Protein AF-A0A392SF48-F1 (afdb_monomer)

Nearest PDB structures (foldseek):
  3u3g-assembly3_C  TM=9.521E-01  e=4.322E-01  uncultured organism
  4e19-assembly2_B  TM=9.226E-01  e=1.706E+00  Halobacterium salinarum NRC-1
 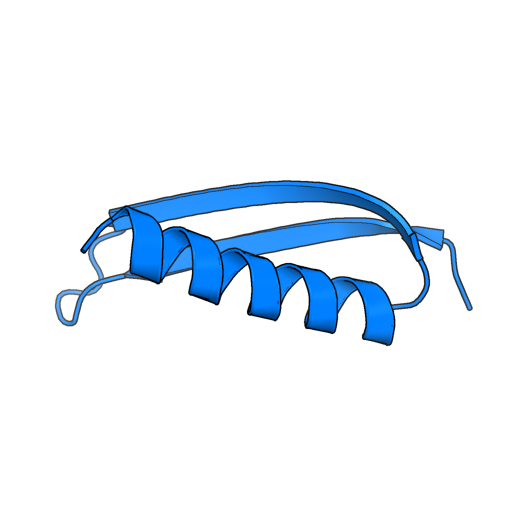 4h8k-assembly1_B  TM=8.363E-01  e=9.138E-01  uncultured organism
  6fhm-assembly1_B  TM=5.020E-01  e=6.732E+00  Escherichia coli K-12
  8c6j-assembly1_S  TM=3.580E-01  e=3.389E+00  Homo sapiens

Radius of gyration: 12.23 Å; Cα contacts (8 Å, |Δi|>4): 64; chains: 1; bounding box: 27×20×30 Å

Structure (mmCIF, N/CA/C/O backbone):
data_AF-A0A392SF48-F1
#
_entry.id   AF-A0A392SF48-F1
#
loop_
_atom_site.group_PDB
_atom_site.id
_atom_site.type_symbol
_atom_site.label_atom_id
_atom_site.label_alt_id
_atom_site.label_comp_id
_atom_site.label_asym_id
_atom_site.label_entity_id
_atom_site.label_seq_id
_atom_site.pdbx_PDB_ins_code
_atom_site.Cartn_x
_atom_site.Cartn_y
_atom_site.Cartn_z
_atom_site.occupancy
_atom_site.B_iso_or_equiv
_atom_site.auth_seq_id
_atom_site.auth_comp_id
_atom_site.auth_asym_id
_atom_site.auth_atom_id
_atom_site.pdbx_PDB_model_num
ATOM 1 N N . ASN A 1 1 ? 17.785 -3.176 -11.704 1.00 69.00 1 ASN A N 1
ATOM 2 C CA . ASN A 1 1 ? 16.732 -3.172 -12.732 1.00 69.00 1 ASN A CA 1
ATOM 3 C C . ASN A 1 1 ? 15.621 -2.278 -12.228 1.00 69.00 1 ASN A C 1
ATOM 5 O O . ASN A 1 1 ? 15.258 -2.436 -11.066 1.00 69.00 1 ASN A O 1
ATOM 9 N N . SER A 1 2 ? 15.178 -1.321 -13.036 1.00 88.50 2 SER A N 1
ATOM 10 C CA . SER A 1 2 ? 14.121 -0.372 -12.674 1.00 88.50 2 SER A CA 1
ATOM 11 C C . SER A 1 2 ? 13.049 -0.437 -13.746 1.00 88.50 2 SER A C 1
ATOM 13 O O . SER A 1 2 ? 13.381 -0.355 -14.924 1.00 88.50 2 SER A O 1
ATOM 15 N N . ASP A 1 3 ? 11.799 -0.569 -13.327 1.00 93.75 3 ASP A N 1
ATOM 16 C CA . ASP A 1 3 ? 10.631 -0.707 -14.197 1.00 93.75 3 ASP A CA 1
ATOM 17 C C . ASP A 1 3 ? 9.474 0.114 -13.625 1.00 93.75 3 ASP A C 1
ATOM 19 O O . ASP A 1 3 ? 9.578 0.670 -12.528 1.00 93.75 3 ASP A O 1
ATOM 23 N N . ILE A 1 4 ? 8.376 0.211 -14.379 1.00 97.00 4 ILE A N 1
ATOM 24 C CA . ILE A 1 4 ? 7.140 0.830 -13.893 1.00 97.00 4 ILE A CA 1
ATOM 25 C C . ILE A 1 4 ? 6.672 0.068 -12.655 1.00 97.00 4 ILE A C 1
ATOM 27 O O . ILE A 1 4 ? 6.403 -1.131 -12.717 1.00 97.00 4 ILE A O 1
ATOM 31 N N . ALA A 1 5 ? 6.560 0.782 -11.544 1.00 96.50 5 ALA A N 1
ATOM 32 C CA . ALA A 1 5 ? 6.246 0.202 -10.259 1.00 96.50 5 ALA A CA 1
ATOM 33 C C . ALA A 1 5 ? 5.266 1.060 -9.455 1.00 96.50 5 ALA A C 1
ATOM 35 O O . ALA A 1 5 ? 5.102 2.269 -9.655 1.00 96.50 5 ALA A O 1
ATOM 36 N N . SER A 1 6 ? 4.626 0.395 -8.503 1.00 96.69 6 SER A N 1
ATOM 37 C CA . SER A 1 6 ? 3.718 0.972 -7.520 1.00 96.69 6 SER A CA 1
ATOM 38 C C . SER A 1 6 ? 4.022 0.380 -6.153 1.00 96.69 6 SER A C 1
ATOM 40 O O . SER A 1 6 ? 4.398 -0.789 -6.06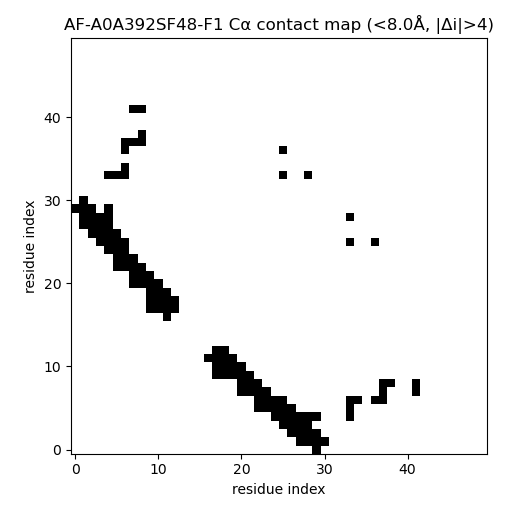8 1.00 96.69 6 SER A O 1
ATOM 42 N N . CYS A 1 7 ? 3.805 1.152 -5.095 1.00 96.88 7 CYS A N 1
ATOM 43 C CA . CYS A 1 7 ? 3.836 0.666 -3.721 1.00 96.88 7 CYS A CA 1
ATOM 44 C C . CYS A 1 7 ? 2.421 0.679 -3.132 1.00 96.88 7 CYS A C 1
ATOM 46 O O . CYS A 1 7 ? 1.512 1.310 -3.669 1.00 96.88 7 CYS A O 1
ATOM 48 N N . GLY A 1 8 ? 2.215 -0.038 -2.035 1.00 96.69 8 GLY A N 1
ATOM 49 C CA . GLY A 1 8 ? 0.924 -0.084 -1.366 1.00 96.69 8 GLY A CA 1
ATOM 50 C C . GLY A 1 8 ? 1.021 -0.738 -0.001 1.00 96.69 8 GLY A C 1
ATOM 51 O O . GLY A 1 8 ? 2.035 -1.345 0.341 1.00 96.69 8 GLY A O 1
ATOM 52 N N . GLY A 1 9 ? -0.047 -0.616 0.776 1.00 96.88 9 GLY A N 1
ATOM 53 C CA . GLY A 1 9 ? -0.107 -1.162 2.124 1.00 96.88 9 GLY A CA 1
ATOM 54 C C . GLY A 1 9 ? -1.536 -1.418 2.576 1.00 96.88 9 GLY A C 1
ATOM 55 O O . GLY A 1 9 ? -2.474 -0.768 2.114 1.00 96.88 9 GLY A O 1
ATOM 56 N N . ILE A 1 10 ? -1.687 -2.376 3.490 1.00 97.38 10 ILE A N 1
ATOM 57 C CA . ILE A 1 10 ? -2.953 -2.720 4.142 1.00 97.38 10 ILE A CA 1
ATOM 58 C C . ILE A 1 10 ? -2.750 -2.585 5.649 1.00 97.38 10 ILE A C 1
ATOM 60 O O . ILE A 1 10 ? -1.867 -3.226 6.219 1.00 97.38 10 ILE A O 1
ATOM 64 N N . PHE A 1 11 ? -3.591 -1.784 6.291 1.00 96.94 11 PHE A N 1
ATOM 65 C CA . PHE A 1 11 ? -3.619 -1.611 7.737 1.00 96.94 11 PHE A CA 1
ATOM 66 C C . PHE A 1 11 ? -4.693 -2.503 8.327 1.00 96.94 11 PHE A C 1
ATOM 68 O O . PHE A 1 11 ? -5.842 -2.484 7.878 1.00 96.94 11 PHE A O 1
ATOM 75 N N . ARG A 1 12 ? -4.315 -3.275 9.344 1.00 96.88 12 ARG A N 1
ATOM 76 C CA . ARG A 1 12 ? -5.232 -4.143 10.076 1.00 96.88 12 ARG A CA 1
ATOM 77 C C . ARG A 1 12 ? -5.089 -3.954 11.574 1.00 96.88 12 ARG A C 1
ATOM 79 O O . ARG A 1 12 ? -3.995 -3.650 12.048 1.00 96.88 12 ARG A O 1
ATOM 86 N N . ASN A 1 13 ? -6.184 -4.1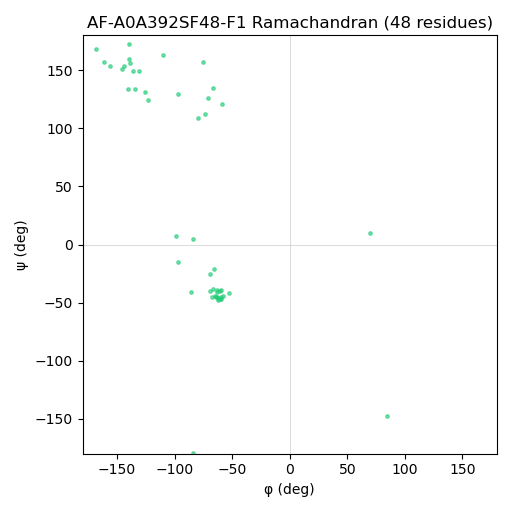53 12.299 1.00 95.19 13 ASN A N 1
ATOM 87 C CA . ASN A 1 13 ? -6.150 -4.270 13.754 1.00 95.19 13 ASN A CA 1
ATOM 88 C C . ASN A 1 13 ? -5.799 -5.715 14.178 1.00 95.19 13 ASN A C 1
ATOM 90 O O . ASN A 1 13 ? -5.579 -6.603 13.350 1.00 95.19 13 ASN A O 1
ATOM 94 N N . HIS A 1 14 ? -5.748 -5.946 15.491 1.00 96.19 14 HIS A N 1
ATOM 95 C CA . HIS A 1 14 ? -5.511 -7.271 16.069 1.00 96.19 14 HIS A CA 1
ATOM 96 C C . HIS A 1 14 ? -6.632 -8.292 15.799 1.00 96.19 14 HIS A C 1
ATOM 98 O O . HIS A 1 14 ? -6.365 -9.491 15.821 1.00 96.19 14 HIS A O 1
ATOM 104 N N . ASP A 1 15 ? -7.839 -7.821 15.475 1.00 97.88 15 ASP A N 1
ATOM 105 C CA . ASP A 1 15 ? -8.993 -8.638 15.081 1.00 97.88 15 ASP A CA 1
ATOM 106 C C . ASP A 1 15 ? -8.978 -8.992 13.583 1.00 97.88 15 ASP A C 1
ATOM 108 O O . ASP A 1 15 ? -9.883 -9.651 13.079 1.00 97.88 15 ASP A O 1
ATOM 112 N N . VAL A 1 16 ? -7.908 -8.614 12.866 1.00 93.88 16 VAL A N 1
ATOM 113 C CA . VAL A 1 16 ? -7.713 -8.848 11.425 1.00 93.88 16 VAL A CA 1
ATOM 114 C C . VAL A 1 16 ? -8.650 -8.004 10.541 1.00 93.88 16 VAL A C 1
ATOM 116 O O . VAL A 1 16 ? -8.649 -8.164 9.318 1.00 93.88 16 VAL A O 1
ATOM 119 N N . ASP A 1 17 ? -9.370 -7.036 11.110 1.00 97.25 17 ASP A N 1
ATOM 120 C CA . ASP A 1 17 ? -10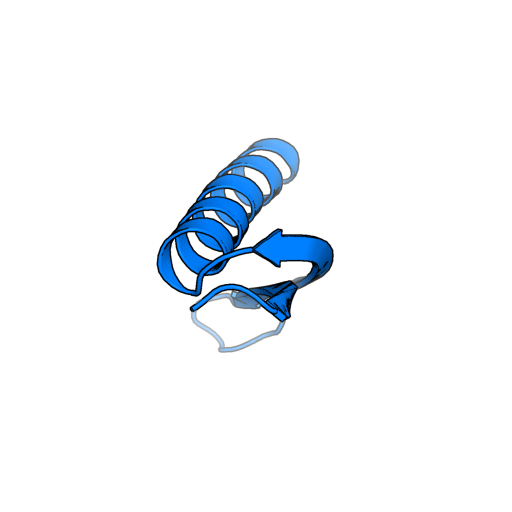.201 -6.105 10.348 1.00 97.25 17 ASP A CA 1
ATOM 121 C C . ASP A 1 17 ? -9.332 -5.197 9.483 1.00 97.25 17 ASP A C 1
ATOM 123 O O . ASP A 1 17 ? -8.337 -4.632 9.944 1.00 97.25 17 ASP A O 1
ATOM 127 N N . MET A 1 18 ? -9.730 -5.014 8.224 1.00 95.44 18 MET A N 1
ATOM 128 C CA . MET A 1 18 ? -9.106 -4.029 7.348 1.00 95.44 18 MET A CA 1
ATOM 129 C C . MET A 1 18 ? -9.549 -2.624 7.758 1.00 95.44 18 MET A C 1
ATOM 131 O O . MET A 1 18 ? -10.702 -2.249 7.565 1.00 95.44 18 MET A O 1
ATOM 135 N N . LEU A 1 19 ? -8.612 -1.836 8.279 1.00 96.12 19 LEU A N 1
ATOM 136 C CA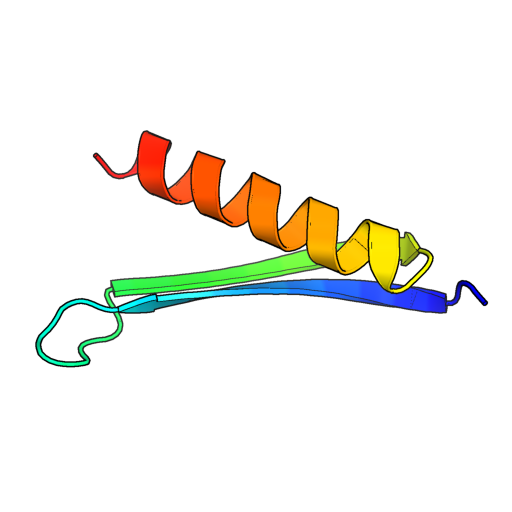 . LEU A 1 19 ? -8.855 -0.449 8.676 1.00 96.12 19 LEU A CA 1
ATOM 137 C C . LEU A 1 19 ? -8.699 0.506 7.491 1.00 96.12 19 LEU A C 1
ATOM 139 O O . LEU A 1 19 ? -9.471 1.446 7.329 1.00 96.12 19 LEU A O 1
ATOM 143 N N . TYR A 1 20 ? -7.679 0.267 6.665 1.00 96.50 20 TYR A N 1
ATOM 144 C CA . TYR A 1 20 ? -7.334 1.122 5.535 1.00 96.50 20 TYR A CA 1
ATOM 145 C C . TYR A 1 20 ? -6.444 0.379 4.535 1.00 96.50 20 TYR A C 1
ATOM 147 O O . TYR A 1 20 ? -5.738 -0.568 4.891 1.00 96.50 20 TYR A O 1
ATOM 155 N N . CYS A 1 21 ? -6.439 0.830 3.284 1.00 96.62 21 CYS A N 1
ATOM 156 C CA . CYS A 1 21 ? -5.484 0.391 2.277 1.00 96.62 21 CYS A CA 1
ATOM 157 C C . CYS A 1 21 ? -5.131 1.536 1.329 1.00 96.62 21 CYS A C 1
ATOM 159 O O . CYS A 1 21 ? -5.970 2.391 1.042 1.00 96.62 21 CYS A O 1
ATOM 161 N N . PHE A 1 22 ? -3.918 1.507 0.788 1.00 97.00 22 PHE A N 1
ATOM 162 C CA . PHE A 1 22 ? -3.496 2.434 -0.255 1.00 97.00 22 PHE A CA 1
ATOM 163 C C . PHE A 1 22 ? -2.687 1.723 -1.335 1.00 97.00 22 PHE A C 1
ATOM 165 O O . PHE A 1 22 ? -2.063 0.687 -1.094 1.00 97.00 22 PHE A O 1
ATOM 172 N N . VAL A 1 23 ? -2.684 2.326 -2.520 1.00 97.19 23 VAL A N 1
ATOM 173 C CA . VAL A 1 23 ? -1.770 2.010 -3.614 1.00 97.19 23 VAL A CA 1
ATOM 174 C C . VAL A 1 23 ? -1.362 3.316 -4.280 1.00 97.19 23 VAL A C 1
ATOM 176 O O . VAL A 1 23 ? -2.210 4.170 -4.536 1.00 97.19 23 VAL A O 1
ATOM 179 N N . GLU A 1 24 ? -0.072 3.483 -4.546 1.00 95.12 24 GLU A N 1
ATOM 180 C CA . GLU A 1 24 ? 0.471 4.692 -5.155 1.00 95.12 24 GLU A CA 1
ATOM 181 C C . GLU A 1 24 ? 1.448 4.354 -6.281 1.00 95.12 24 GLU A C 1
ATOM 183 O O . GLU A 1 24 ? 2.316 3.488 -6.120 1.00 95.12 24 GLU A O 1
ATOM 188 N N . PRO A 1 25 ? 1.327 5.017 -7.444 1.00 95.94 25 PRO A N 1
ATOM 189 C CA . PRO A 1 25 ? 2.299 4.864 -8.512 1.00 95.94 25 PRO A CA 1
ATOM 190 C C . PRO A 1 25 ? 3.615 5.545 -8.114 1.00 95.94 25 PRO A C 1
ATOM 192 O O . PRO A 1 25 ? 3.635 6.732 -7.802 1.00 95.94 25 PRO A O 1
ATOM 195 N N . VAL A 1 26 ? 4.724 4.805 -8.177 1.00 94.44 26 VAL A N 1
ATOM 196 C CA . VAL A 1 26 ? 6.077 5.317 -7.876 1.00 94.44 26 VAL A CA 1
ATOM 197 C C . VAL A 1 26 ? 6.814 5.714 -9.167 1.00 94.44 26 VAL A C 1
ATOM 199 O O . VAL A 1 26 ? 7.803 6.442 -9.136 1.00 94.44 26 VAL A O 1
ATOM 202 N N . GLY A 1 27 ? 6.311 5.281 -10.328 1.00 94.75 27 GLY A N 1
ATOM 203 C CA . GLY A 1 27 ? 6.937 5.513 -11.630 1.00 94.75 27 GLY A CA 1
ATOM 204 C C . GLY A 1 27 ? 8.002 4.461 -11.932 1.00 94.75 27 GLY A C 1
ATOM 205 O O . GLY A 1 27 ? 7.853 3.309 -11.537 1.00 94.75 27 GLY A O 1
ATOM 206 N N . ILE A 1 28 ? 9.059 4.833 -12.661 1.00 96.38 28 ILE A N 1
ATOM 207 C CA . ILE A 1 28 ? 10.175 3.917 -12.941 1.00 96.38 28 ILE A CA 1
ATOM 208 C C . ILE A 1 28 ? 11.088 3.871 -11.718 1.00 96.38 28 ILE A C 1
ATOM 210 O O . ILE A 1 28 ? 11.807 4.830 -11.438 1.00 96.38 28 ILE A O 1
ATOM 214 N N . ALA A 1 29 ? 11.076 2.752 -11.004 1.00 96.38 29 ALA A N 1
ATOM 215 C CA . ALA A 1 29 ? 11.827 2.588 -9.768 1.00 96.38 29 ALA A CA 1
ATOM 216 C C . ALA A 1 29 ? 12.368 1.161 -9.626 1.00 96.38 29 ALA A C 1
ATOM 218 O O . ALA A 1 29 ? 11.832 0.202 -10.182 1.00 96.38 29 ALA A O 1
ATOM 219 N N . SER A 1 30 ? 13.464 1.017 -8.882 1.00 96.81 30 SER A N 1
ATOM 220 C CA . SER A 1 30 ? 13.948 -0.296 -8.448 1.00 96.81 30 SER A CA 1
ATOM 221 C C . SER A 1 30 ? 13.088 -0.837 -7.305 1.00 96.81 30 SER A C 1
ATOM 223 O O . SER A 1 30 ? 12.501 -0.058 -6.554 1.00 96.81 30 SER A O 1
ATOM 225 N N . SER A 1 31 ? 13.077 -2.159 -7.103 1.00 95.81 31 SER A N 1
ATOM 226 C CA . SER A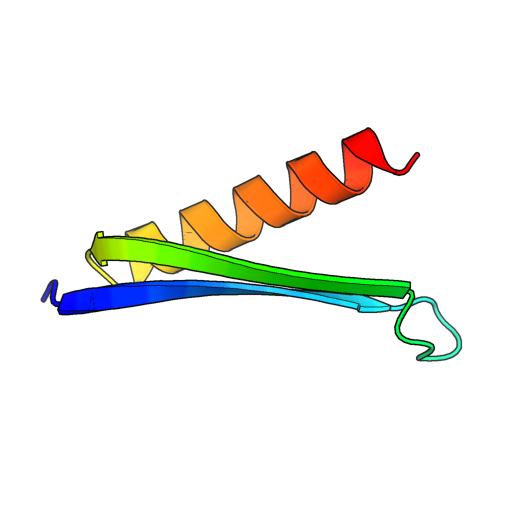 1 31 ? 12.333 -2.780 -5.995 1.00 95.81 31 SER A CA 1
ATOM 227 C C . SER A 1 31 ? 12.680 -2.149 -4.644 1.00 95.81 31 SER A C 1
ATOM 229 O O . SER A 1 31 ? 11.787 -1.824 -3.876 1.00 95.81 31 SER A O 1
ATOM 231 N N . TYR A 1 32 ? 13.961 -1.865 -4.387 1.00 96.25 32 TYR A N 1
ATOM 232 C CA . TYR A 1 32 ? 14.389 -1.209 -3.148 1.00 96.25 32 TYR A CA 1
ATOM 233 C C . TYR A 1 32 ? 13.724 0.162 -2.930 1.00 96.25 32 TYR A C 1
ATOM 235 O O . TYR A 1 32 ? 13.262 0.460 -1.831 1.00 96.25 32 TYR A O 1
ATOM 243 N N . GLN A 1 33 ? 13.645 0.992 -3.975 1.00 96.25 33 GLN A N 1
ATOM 244 C CA . GLN A 1 33 ? 13.011 2.311 -3.889 1.00 96.25 33 GLN A CA 1
ATOM 245 C C . GLN A 1 33 ? 11.499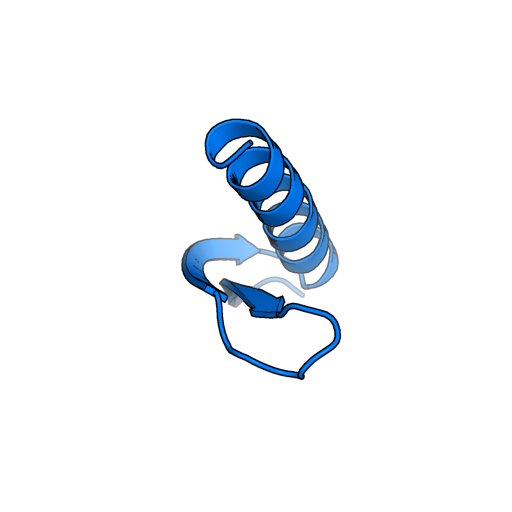 2.205 -3.651 1.00 96.25 33 GLN A C 1
ATOM 247 O O . GLN A 1 33 ? 10.948 2.997 -2.892 1.00 96.25 33 GLN A O 1
ATOM 252 N N . VAL A 1 34 ? 10.840 1.225 -4.274 1.00 97.19 34 VAL A N 1
ATOM 253 C CA . VAL A 1 34 ? 9.391 0.996 -4.149 1.00 97.19 34 VAL A CA 1
ATOM 254 C C . VAL A 1 34 ? 9.030 0.535 -2.740 1.00 97.19 34 VAL A C 1
ATOM 256 O O . VAL A 1 34 ? 8.102 1.081 -2.147 1.00 97.19 34 VAL A O 1
ATOM 259 N N . GLU A 1 35 ? 9.795 -0.403 -2.180 1.00 96.94 35 GLU A N 1
ATOM 260 C CA . GLU A 1 35 ? 9.592 -0.890 -0.811 1.00 96.94 35 GLU A CA 1
ATOM 261 C C . GLU A 1 35 ? 9.814 0.226 0.219 1.00 96.94 35 GLU A C 1
ATOM 263 O O . GLU A 1 35 ? 8.989 0.435 1.108 1.00 96.94 35 GLU A O 1
ATOM 268 N N . LEU A 1 36 ? 10.891 1.008 0.065 1.00 97.31 36 LEU A N 1
ATOM 269 C CA . LEU A 1 36 ? 11.173 2.138 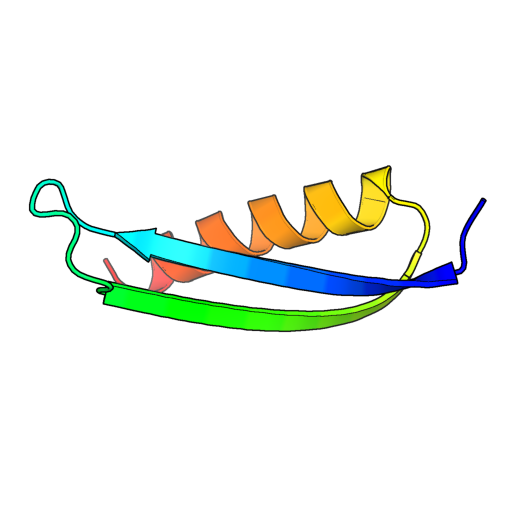0.953 1.00 97.31 36 LEU A CA 1
ATOM 270 C C . LEU A 1 36 ? 10.079 3.217 0.876 1.00 97.31 36 LEU A C 1
ATOM 272 O O . LEU A 1 36 ? 9.669 3.757 1.905 1.00 97.31 36 LEU A O 1
ATOM 276 N N . CYS A 1 37 ? 9.590 3.516 -0.331 1.00 96.75 37 CYS A N 1
ATOM 277 C CA . CYS A 1 37 ? 8.479 4.441 -0.542 1.00 96.75 37 CYS A CA 1
ATOM 278 C C . CYS A 1 37 ? 7.193 3.929 0.123 1.00 96.75 37 CYS A C 1
ATOM 280 O O . CYS A 1 37 ? 6.575 4.670 0.883 1.00 96.75 37 CYS A O 1
ATOM 282 N N . GLY A 1 38 ? 6.836 2.656 -0.082 1.00 97.56 38 GLY A N 1
ATOM 283 C CA . GLY A 1 38 ? 5.663 2.036 0.541 1.00 97.56 38 GLY A CA 1
ATOM 284 C C . GLY A 1 38 ? 5.718 2.049 2.068 1.00 97.56 38 GLY A C 1
ATOM 285 O O . GLY A 1 38 ? 4.746 2.436 2.714 1.00 97.56 38 GLY A O 1
ATOM 286 N N . ALA A 1 39 ? 6.868 1.703 2.653 1.00 98.12 39 ALA A N 1
ATOM 287 C CA . ALA A 1 39 ? 7.066 1.735 4.102 1.00 98.12 39 ALA A CA 1
ATOM 288 C C . ALA A 1 39 ? 6.949 3.157 4.674 1.00 98.12 39 ALA A C 1
ATOM 290 O O . ALA A 1 39 ? 6.263 3.370 5.673 1.00 98.12 39 ALA A O 1
ATOM 291 N N . THR A 1 40 ? 7.576 4.139 4.019 1.00 97.94 40 THR A N 1
ATOM 292 C CA . THR A 1 40 ? 7.507 5.549 4.438 1.00 97.94 40 THR A CA 1
ATOM 293 C C . THR A 1 40 ? 6.071 6.057 4.370 1.00 97.94 40 THR A C 1
ATOM 295 O O . THR A 1 40 ? 5.566 6.621 5.340 1.00 97.94 40 THR A O 1
ATOM 298 N N . ARG A 1 41 ? 5.373 5.764 3.268 1.00 97.75 41 ARG A N 1
ATOM 299 C CA . ARG A 1 41 ? 3.973 6.135 3.078 1.00 97.75 41 ARG A CA 1
ATOM 300 C C . ARG A 1 41 ? 3.062 5.510 4.126 1.00 97.75 41 ARG A C 1
ATOM 302 O O . ARG A 1 41 ? 2.167 6.176 4.640 1.00 97.75 41 ARG A O 1
ATOM 309 N N . ALA A 1 42 ? 3.309 4.254 4.491 1.00 97.75 42 ALA A N 1
ATOM 310 C CA . ALA A 1 42 ? 2.549 3.599 5.542 1.00 97.75 42 ALA A CA 1
ATOM 311 C C . ALA A 1 42 ? 2.732 4.294 6.910 1.00 97.75 42 ALA A C 1
ATOM 313 O O . ALA A 1 42 ? 1.767 4.469 7.651 1.00 97.75 42 ALA A O 1
ATOM 314 N N . ILE A 1 43 ? 3.946 4.747 7.235 1.00 97.88 43 ILE A N 1
ATOM 315 C CA . ILE A 1 43 ? 4.211 5.501 8.472 1.00 97.88 43 ILE A CA 1
ATOM 316 C C . ILE A 1 43 ? 3.479 6.850 8.461 1.00 97.88 43 ILE A C 1
ATOM 318 O O . ILE A 1 43 ? 2.851 7.212 9.455 1.00 97.88 43 ILE A O 1
ATOM 322 N N . GLU A 1 44 ? 3.521 7.579 7.344 1.00 97.88 44 GLU A N 1
ATOM 323 C CA . GLU A 1 44 ? 2.811 8.857 7.193 1.00 97.88 44 GLU A CA 1
ATOM 324 C C . GLU A 1 44 ? 1.300 8.696 7.375 1.00 97.88 44 GLU A C 1
ATOM 326 O O . GLU A 1 44 ? 0.688 9.454 8.124 1.00 97.88 44 GLU A O 1
ATOM 331 N N . VAL A 1 45 ? 0.707 7.684 6.733 1.00 97.00 45 VAL A N 1
ATOM 332 C CA . VAL A 1 45 ? -0.720 7.359 6.863 1.00 97.00 45 VAL A CA 1
ATOM 333 C C . VAL A 1 45 ? -1.069 7.027 8.313 1.00 97.00 45 VAL A C 1
ATOM 335 O O . VAL A 1 45 ? -2.033 7.572 8.845 1.00 97.00 45 VAL A O 1
ATOM 338 N N . ALA A 1 46 ? -0.269 6.184 8.976 1.00 95.81 46 ALA A N 1
ATOM 339 C CA . ALA A 1 46 ? -0.485 5.842 10.380 1.00 95.81 46 ALA A CA 1
ATOM 340 C C . ALA A 1 46 ? -0.432 7.078 11.287 1.00 95.81 46 ALA A C 1
ATOM 342 O O . ALA A 1 46 ? -1.226 7.189 12.214 1.00 95.81 46 ALA A O 1
ATOM 343 N N . HIS A 1 47 ? 0.481 8.014 11.017 1.00 96.81 47 HIS A N 1
ATOM 344 C CA . HIS A 1 47 ? 0.580 9.262 11.768 1.00 96.81 47 HIS A CA 1
ATOM 345 C C . HIS A 1 47 ? -0.609 10.199 11.516 1.00 96.81 47 HIS A C 1
ATOM 347 O O . HIS A 1 47 ? -1.096 10.816 12.455 1.00 96.81 47 HIS A O 1
ATOM 353 N N . GLN A 1 48 ? -1.085 10.298 10.272 1.00 95.12 48 GLN A N 1
ATOM 354 C CA . GLN A 1 48 ? -2.227 11.143 9.898 1.00 95.12 48 GLN A CA 1
ATOM 355 C C . GLN A 1 48 ? -3.570 10.640 10.445 1.00 95.12 48 GLN A C 1
ATOM 357 O O . GLN A 1 48 ? -4.501 11.430 10.576 1.00 95.12 48 GLN A O 1
ATOM 362 N N . MET A 1 49 ? -3.687 9.337 10.715 1.00 88.94 49 MET A N 1
ATOM 363 C CA . MET A 1 49 ? -4.918 8.694 11.195 1.00 88.94 49 MET A CA 1
ATOM 364 C C . MET A 1 49 ? -4.954 8.465 12.715 1.00 88.94 49 MET A C 1
ATOM 366 O O . MET A 1 49 ? -5.873 7.802 13.196 1.00 88.94 49 MET A O 1
ATOM 370 N N . ASN A 1 50 ? -3.970 8.984 13.453 1.00 74.56 50 ASN A N 1
ATOM 371 C CA . ASN A 1 50 ? -3.868 8.899 14.914 1.00 74.56 50 ASN A CA 1
ATOM 372 C C . ASN A 1 50 ? -4.296 10.220 15.564 1.00 74.56 50 ASN A C 1
ATOM 374 O O . ASN A 1 50 ? -4.954 10.171 16.624 1.00 74.56 50 ASN A O 1
#

Solvent-accessible surface area (backbone atoms only — not comparable to full-atom values): 3018 Å² total; per-residue (Å²): 124,64,43,84,40,62,26,54,50,76,42,62,54,97,86,66,47,80,75,48,73,54,75,46,82,68,42,75,38,33,68,70,58,35,53,53,49,26,54,53,50,49,53,53,51,56,63,76,75,107

pLDDT: mean 95.24, std 5.15, range [69.0, 98.12]

Organism: NCBI:txi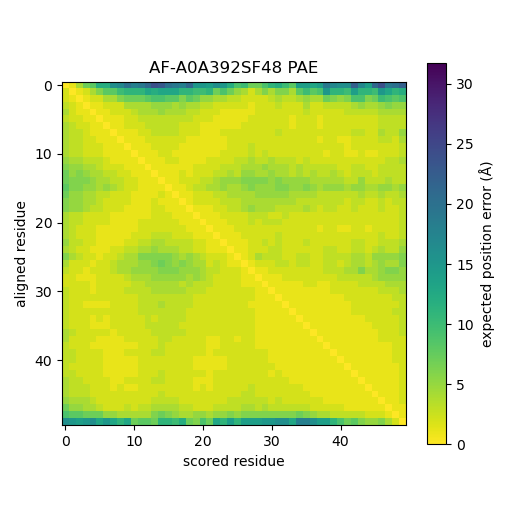d97028

Mean predicted aligned error: 2.9 Å

Secondary structure (DSSP, 8-state):
-EEEEEEEEEEE-TT--EEEEEEEEEEEEEHHHHHHHHHHHHHHHHHHT-

Foldseek 3Di:
DWDWDKAKDFDADPVRDTPDIDIGTPGTGDPVVRVVVNVVVVVVVVVVVD

Sequence (50 aa):
NSDIASCGGIFRNHDVDMLYCFVEPVGIASSYQVELCGATRAIEVAHQMN